Protein AF-A0A6L6QLQ3-F1 (afdb_monomer)

Sequence (84 aa):
MAFGVLLTDEGVAELGATLKDYLSDGPAGKFLPCKEASPDRSFFHLVSEARNADGAMVEVELYIPNRYIKLVMSGLERKHIGFL

Secondary structure (DSSP, 8-state):
-EEEEEEPHHHHHHHTTTTTTT-EEETTEEEEEEEEEEEETTEEEEEEEEE-TTS-EEEEEEEEEGGGEEEEEEESSGGGSTT-

Solvent-accessible surface area (backbone atoms only — not comparable to full-atom values): 4736 Å² total; per-residue (Å²): 98,28,29,41,38,32,42,26,74,67,31,44,72,75,40,38,82,82,42,50,79,51,52,45,85,29,95,83,43,50,24,35,65,23,67,40,75,45,85,48,92,70,24,31,39,32,34,31,64,32,66,48,98,87,67,46,82,40,80,44,84,42,75,44,52,49,90,27,55,63,47,79,45,71,27,80,46,62,91,67,34,93,47,109

Structure (mmCIF, N/CA/C/O backbone):
data_AF-A0A6L6QLQ3-F1
#
_entry.id   AF-A0A6L6QLQ3-F1
#
loop_
_atom_site.group_PDB
_atom_site.id
_atom_site.type_symbol
_atom_site.label_atom_id
_atom_site.label_alt_id
_atom_site.label_comp_id
_atom_site.label_asym_id
_atom_site.label_entity_id
_atom_site.label_seq_id
_atom_site.pdbx_PDB_ins_code
_atom_site.Cartn_x
_atom_site.Cartn_y
_atom_site.Cartn_z
_atom_site.occupancy
_atom_site.B_iso_or_equiv
_atom_site.auth_seq_id
_atom_site.auth_comp_id
_atom_site.auth_asym_id
_atom_site.auth_atom_id
_atom_site.pdbx_PDB_model_num
ATOM 1 N N . MET A 1 1 ? -4.463 16.997 3.261 1.00 84.56 1 MET A N 1
ATOM 2 C CA . MET A 1 1 ? -4.480 16.218 2.006 1.00 84.56 1 MET A CA 1
ATOM 3 C C . MET A 1 1 ? -4.269 14.767 2.385 1.00 84.56 1 MET A C 1
ATOM 5 O O . MET A 1 1 ? -3.511 14.517 3.310 1.00 84.56 1 MET A O 1
ATOM 9 N N . ALA A 1 2 ? -5.003 13.850 1.772 1.00 91.81 2 ALA A N 1
ATOM 10 C CA . ALA A 1 2 ? -4.895 12.419 2.019 1.00 91.81 2 ALA A CA 1
ATOM 11 C C . ALA A 1 2 ? -4.345 11.734 0.774 1.00 91.81 2 ALA A C 1
ATOM 13 O O . ALA A 1 2 ? -4.622 12.180 -0.341 1.00 91.81 2 ALA A O 1
ATOM 14 N N . PHE A 1 3 ? -3.611 10.648 0.979 1.00 96.06 3 PHE A N 1
ATOM 15 C CA . PHE A 1 3 ? -3.076 9.816 -0.085 1.00 96.06 3 PHE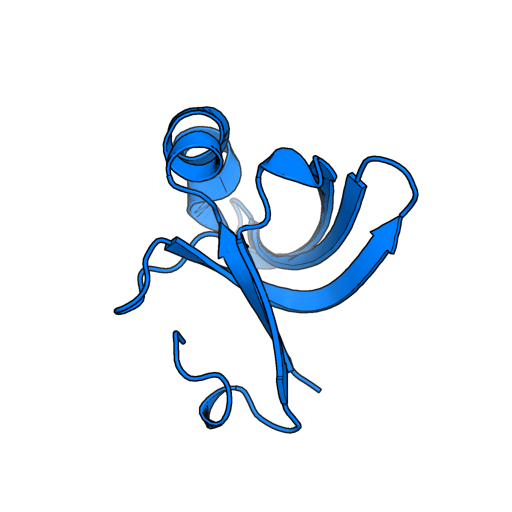 A CA 1
ATOM 16 C C . PHE A 1 3 ? 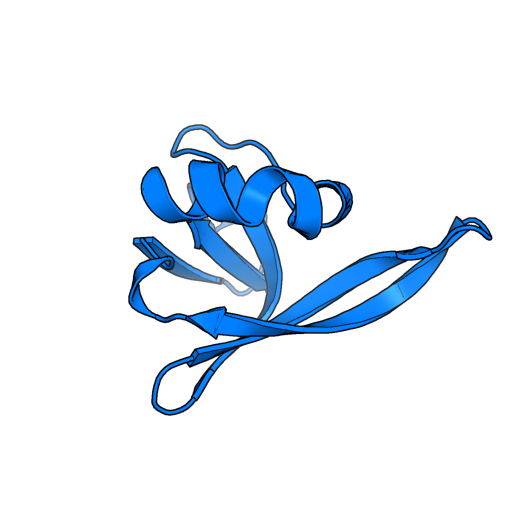-3.545 8.376 0.103 1.00 96.06 3 PHE A C 1
ATOM 18 O O . PHE A 1 3 ? -3.721 7.900 1.224 1.00 96.06 3 PHE A O 1
ATOM 25 N N . GLY A 1 4 ? -3.751 7.692 -1.011 1.00 95.88 4 GLY A N 1
ATOM 26 C CA . GLY A 1 4 ? -3.944 6.257 -1.080 1.00 95.88 4 GLY A CA 1
ATOM 27 C C . GLY A 1 4 ? -2.913 5.694 -2.039 1.00 95.88 4 GLY A C 1
ATOM 28 O O . GLY A 1 4 ? -2.691 6.256 -3.116 1.00 95.88 4 GLY A O 1
ATOM 29 N N . VAL A 1 5 ? -2.282 4.598 -1.646 1.00 97.19 5 VAL A N 1
ATOM 30 C CA . VAL A 1 5 ? -1.229 3.951 -2.426 1.00 97.19 5 VAL A CA 1
ATOM 31 C C . VAL A 1 5 ? -1.619 2.502 -2.629 1.00 97.19 5 VAL A C 1
ATOM 33 O O . VAL A 1 5 ? -1.541 1.693 -1.709 1.00 97.19 5 VAL A O 1
ATOM 36 N N . LEU A 1 6 ? -2.091 2.185 -3.826 1.00 97.56 6 LEU A N 1
ATOM 37 C CA . LEU A 1 6 ? -2.520 0.846 -4.198 1.00 97.56 6 LEU A CA 1
ATOM 38 C C . LEU A 1 6 ? -1.301 0.011 -4.590 1.00 97.56 6 LEU A C 1
ATOM 40 O O . LEU A 1 6 ? -0.498 0.442 -5.424 1.00 97.56 6 LEU A O 1
ATOM 44 N N . LEU A 1 7 ? -1.179 -1.187 -4.020 1.00 97.88 7 LEU A N 1
ATOM 45 C CA . LEU A 1 7 ? -0.095 -2.105 -4.354 1.00 97.88 7 LEU A CA 1
ATOM 46 C C . LEU A 1 7 ? -0.432 -2.959 -5.583 1.00 97.88 7 LEU A C 1
ATOM 48 O O . LEU A 1 7 ? -1.598 -3.219 -5.893 1.00 97.88 7 LEU A O 1
ATOM 52 N N . THR A 1 8 ? 0.603 -3.391 -6.302 1.00 98.31 8 THR A N 1
ATOM 53 C CA . THR A 1 8 ? 0.479 -4.450 -7.313 1.00 98.31 8 THR A CA 1
ATOM 54 C C . THR A 1 8 ? 0.238 -5.797 -6.634 1.00 98.31 8 THR A C 1
ATOM 56 O O . THR A 1 8 ? 0.553 -5.967 -5.456 1.00 98.31 8 THR A O 1
ATOM 59 N N . ASP A 1 9 ? -0.275 -6.781 -7.373 1.00 97.88 9 ASP A N 1
ATOM 60 C CA . ASP A 1 9 ? -0.498 -8.128 -6.825 1.00 97.88 9 ASP A CA 1
ATOM 61 C C . ASP A 1 9 ? 0.824 -8.767 -6.356 1.00 97.88 9 ASP A C 1
ATOM 63 O O . ASP A 1 9 ? 0.875 -9.405 -5.307 1.00 97.88 9 ASP A O 1
ATOM 67 N N . GLU A 1 10 ? 1.917 -8.514 -7.083 1.00 98.25 10 GLU A N 1
ATOM 68 C CA . GLU A 1 10 ? 3.284 -8.893 -6.702 1.00 98.25 10 GLU A CA 1
ATOM 69 C C . GLU A 1 10 ? 3.723 -8.201 -5.400 1.00 98.25 10 GLU A C 1
ATOM 71 O O . GLU A 1 10 ? 4.229 -8.853 -4.489 1.00 98.25 10 GLU A O 1
ATOM 76 N N . GLY A 1 11 ? 3.459 -6.896 -5.262 1.00 98.00 11 GLY A N 1
ATOM 77 C CA . GLY A 1 11 ? 3.746 -6.148 -4.038 1.00 98.00 11 GLY A CA 1
ATOM 78 C C . GLY A 1 11 ? 2.971 -6.669 -2.832 1.00 98.00 11 GLY A C 1
ATOM 79 O O . GLY A 1 11 ? 3.528 -6.785 -1.743 1.00 98.00 11 GLY A O 1
ATOM 80 N N . VAL A 1 12 ? 1.705 -7.047 -3.022 1.00 97.94 12 VAL A N 1
ATOM 81 C CA . VAL A 1 12 ? 0.902 -7.687 -1.973 1.00 97.94 12 VAL A CA 1
ATOM 82 C C . VAL A 1 12 ? 1.470 -9.054 -1.600 1.00 97.94 12 VAL A C 1
ATOM 84 O O . VAL A 1 12 ? 1.578 -9.354 -0.411 1.00 97.94 12 VAL A O 1
ATOM 87 N N . ALA A 1 13 ? 1.848 -9.871 -2.583 1.00 97.94 13 ALA A N 1
ATOM 88 C CA . ALA A 1 13 ? 2.396 -11.201 -2.343 1.00 97.94 13 ALA A CA 1
ATOM 89 C C . ALA A 1 13 ? 3.736 -11.157 -1.590 1.00 97.94 13 ALA A C 1
ATOM 91 O O . ALA A 1 13 ? 3.944 -11.945 -0.670 1.00 97.94 13 ALA A O 1
ATOM 92 N N . GLU A 1 14 ? 4.628 -10.231 -1.949 1.00 98.00 14 GLU A N 1
ATOM 93 C CA . GLU A 1 14 ? 5.968 -10.143 -1.359 1.00 98.00 14 GLU A CA 1
ATOM 94 C C . GLU A 1 14 ? 6.003 -9.336 -0.048 1.00 98.00 14 GLU A C 1
ATOM 96 O O . GLU A 1 14 ? 6.724 -9.702 0.880 1.00 98.00 14 GLU A O 1
ATOM 101 N N . LEU A 1 15 ? 5.232 -8.246 0.058 1.00 97.19 15 LEU A N 1
ATOM 102 C CA . LEU A 1 15 ? 5.311 -7.302 1.185 1.00 97.19 15 LEU A CA 1
ATOM 103 C C . LEU A 1 15 ? 4.121 -7.375 2.146 1.00 97.19 15 LEU A C 1
AT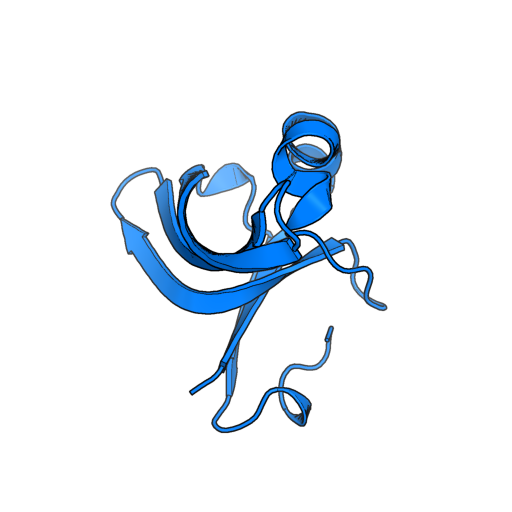OM 105 O O . LEU A 1 15 ? 4.187 -6.810 3.239 1.00 97.19 15 LEU A O 1
ATOM 109 N N . GLY A 1 16 ? 3.034 -8.057 1.777 1.00 95.19 16 GLY A N 1
ATOM 110 C CA . GLY A 1 16 ? 1.765 -8.009 2.506 1.00 95.19 16 GLY A CA 1
ATOM 111 C C . GLY A 1 16 ? 1.860 -8.436 3.970 1.00 95.19 16 GLY A C 1
ATOM 112 O O . GLY A 1 16 ? 1.226 -7.827 4.827 1.00 95.19 16 GLY A O 1
ATOM 113 N N . ALA A 1 17 ? 2.691 -9.435 4.279 1.00 95.25 17 ALA A N 1
ATOM 114 C CA . ALA A 1 17 ? 2.905 -9.881 5.655 1.00 95.25 17 ALA A CA 1
ATOM 115 C C . ALA A 1 17 ? 3.636 -8.825 6.504 1.00 95.25 17 ALA A C 1
ATOM 117 O O . ALA A 1 17 ? 3.275 -8.606 7.660 1.00 95.25 17 ALA A O 1
ATOM 118 N N . THR A 1 18 ? 4.629 -8.150 5.921 1.00 93.75 18 THR A N 1
ATOM 119 C CA . THR A 1 18 ? 5.417 -7.095 6.577 1.00 93.75 18 THR A CA 1
ATOM 120 C C . THR A 1 18 ? 4.605 -5.815 6.754 1.00 93.75 18 THR A C 1
ATOM 122 O O . THR A 1 18 ? 4.733 -5.136 7.767 1.00 93.75 18 THR A O 1
ATOM 125 N N . LEU A 1 19 ? 3.742 -5.498 5.787 1.00 93.44 19 LEU A N 1
ATOM 126 C CA . LEU A 1 19 ? 2.928 -4.284 5.782 1.00 93.44 19 LEU A CA 1
ATOM 127 C C . LEU A 1 19 ? 1.531 -4.480 6.392 1.00 93.44 19 LEU A C 1
ATOM 129 O O . LEU A 1 19 ? 0.701 -3.580 6.298 1.00 93.44 19 LEU A O 1
ATOM 133 N N . LYS A 1 20 ? 1.249 -5.634 7.009 1.00 91.88 20 LYS A N 1
ATOM 134 C CA . LYS A 1 20 ? -0.101 -6.024 7.454 1.00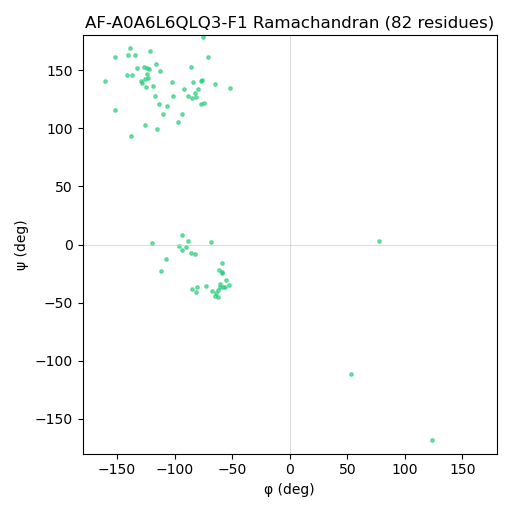 91.88 20 LYS A CA 1
ATOM 135 C C . LYS A 1 20 ? -0.794 -4.976 8.336 1.00 91.88 20 LYS A C 1
ATOM 137 O O . LYS A 1 20 ? -2.000 -4.806 8.219 1.00 91.88 20 LYS A O 1
ATOM 142 N N . ASP A 1 21 ? -0.033 -4.268 9.173 1.00 89.81 21 ASP A N 1
ATOM 143 C CA . ASP A 1 21 ? -0.560 -3.290 10.134 1.00 89.81 21 ASP A CA 1
ATOM 144 C C . ASP A 1 21 ? -0.826 -1.914 9.491 1.00 89.81 21 ASP A C 1
ATOM 146 O O . ASP A 1 21 ? -1.431 -1.038 10.107 1.00 89.81 21 ASP A O 1
ATOM 150 N N . TYR A 1 22 ? -0.396 -1.736 8.238 1.00 91.81 22 TYR A N 1
ATOM 151 C CA . TYR A 1 22 ? -0.557 -0.518 7.441 1.00 91.81 22 TYR A CA 1
ATOM 152 C C . TYR A 1 22 ? -1.517 -0.720 6.262 1.00 91.81 22 TYR A C 1
ATOM 154 O O . TYR A 1 22 ? -2.071 0.246 5.738 1.00 91.81 22 TYR A O 1
ATOM 162 N N . LEU A 1 23 ? -1.701 -1.965 5.815 1.00 93.44 23 LEU A N 1
ATOM 163 C CA . LEU A 1 23 ? -2.555 -2.285 4.680 1.00 93.44 23 LEU A CA 1
ATOM 164 C C . LEU A 1 23 ? -4.032 -2.226 5.051 1.00 93.44 23 LEU A C 1
ATOM 166 O O . LEU A 1 23 ? -4.470 -2.676 6.105 1.00 93.44 23 LEU A O 1
ATOM 170 N N . SER A 1 24 ? -4.811 -1.712 4.114 1.00 93.31 24 SER A N 1
ATOM 171 C CA . SER A 1 24 ? -6.266 -1.737 4.127 1.00 93.31 24 SER A CA 1
ATOM 172 C C . SER A 1 24 ? -6.772 -2.432 2.865 1.00 93.31 24 SER A C 1
ATOM 174 O O . SER A 1 24 ? -6.106 -2.435 1.827 1.00 93.31 24 SER A O 1
ATOM 176 N N . ASP A 1 25 ? -7.940 -3.058 2.969 1.00 93.19 25 ASP A N 1
ATOM 177 C CA . ASP A 1 25 ? -8.615 -3.709 1.849 1.00 93.19 25 ASP A CA 1
ATOM 178 C C . ASP A 1 25 ? -9.583 -2.733 1.175 1.00 93.19 25 ASP A C 1
ATOM 180 O O . ASP A 1 25 ? -10.364 -2.062 1.848 1.00 93.19 25 ASP A O 1
ATOM 184 N N . GLY A 1 26 ? -9.541 -2.676 -0.155 1.00 90.00 26 GLY A N 1
ATOM 185 C CA . GLY A 1 26 ? -10.436 -1.868 -0.976 1.00 90.00 26 GLY A CA 1
ATOM 186 C C . GLY A 1 26 ? -10.893 -2.616 -2.229 1.00 90.00 26 GLY A C 1
ATOM 187 O O . GLY A 1 26 ? -10.335 -3.661 -2.576 1.00 90.00 26 GLY A O 1
ATOM 188 N N . PRO A 1 27 ? -11.887 -2.088 -2.963 1.00 89.31 27 PRO A N 1
ATOM 189 C CA . PRO A 1 27 ? -12.453 -2.751 -4.142 1.00 89.31 27 PRO A CA 1
ATOM 190 C C . PRO A 1 27 ? -11.436 -2.973 -5.275 1.00 89.31 27 PRO A C 1
ATOM 192 O O . PRO A 1 27 ? -11.635 -3.852 -6.109 1.00 89.31 27 PRO A O 1
ATOM 195 N N . ALA A 1 28 ? -10.344 -2.199 -5.310 1.00 91.44 28 ALA A N 1
ATOM 196 C CA . ALA A 1 28 ? -9.282 -2.314 -6.312 1.00 91.44 28 ALA A CA 1
ATOM 197 C C . ALA A 1 28 ? -8.071 -3.160 -5.859 1.00 91.44 28 ALA A C 1
ATOM 199 O O . ALA A 1 28 ? -7.125 -3.321 -6.636 1.00 91.44 28 ALA A O 1
ATOM 200 N N . GLY A 1 29 ? -8.084 -3.678 -4.625 1.00 94.69 29 GLY A N 1
ATOM 201 C CA . GLY A 1 29 ? -6.982 -4.422 -4.009 1.00 94.69 29 GLY A CA 1
ATOM 202 C C . GLY A 1 29 ? -6.521 -3.817 -2.680 1.00 94.69 29 GLY A C 1
ATOM 203 O O . GLY A 1 29 ? -7.183 -2.945 -2.114 1.00 94.69 29 GLY A O 1
ATOM 204 N N . LYS A 1 30 ? -5.374 -4.288 -2.175 1.00 96.50 30 LYS A N 1
ATOM 205 C CA . LYS A 1 30 ? -4.791 -3.775 -0.928 1.00 96.50 30 LYS A CA 1
ATOM 206 C C . LYS A 1 30 ? -4.049 -2.466 -1.159 1.00 96.50 30 LYS A C 1
ATOM 208 O O . LYS A 1 30 ? -3.237 -2.354 -2.081 1.00 96.50 30 LYS A O 1
ATOM 213 N N . PHE A 1 31 ? -4.289 -1.499 -0.288 1.00 96.25 31 PHE A N 1
ATOM 214 C CA . PHE A 1 31 ? -3.693 -0.172 -0.371 1.00 96.25 31 PHE A CA 1
ATOM 215 C C . PHE A 1 31 ? -3.168 0.298 0.990 1.00 96.25 31 PHE A C 1
ATOM 217 O O . PHE A 1 31 ? -3.553 -0.224 2.035 1.00 96.25 31 PHE A O 1
ATOM 224 N N . LEU A 1 32 ? -2.312 1.318 0.970 1.00 95.38 32 LEU A N 1
ATOM 225 C CA . LEU A 1 32 ? -1.827 2.035 2.149 1.00 95.38 32 LEU A CA 1
ATOM 226 C C . LEU A 1 32 ? -2.495 3.421 2.204 1.00 95.38 32 LEU A C 1
ATOM 228 O O . LEU A 1 32 ? -2.344 4.200 1.255 1.00 95.38 32 LEU A O 1
ATOM 232 N N . PRO A 1 33 ? -3.255 3.748 3.262 1.00 94.31 33 PRO A N 1
ATOM 233 C CA . PRO A 1 33 ? -3.691 5.112 3.516 1.00 94.31 33 PRO A CA 1
ATOM 234 C C . PRO A 1 33 ? -2.525 5.917 4.101 1.00 94.31 33 PRO A C 1
ATOM 236 O O . PRO A 1 33 ? -2.004 5.589 5.163 1.00 94.31 33 PRO A O 1
ATOM 239 N N . CYS A 1 34 ? -2.131 6.999 3.435 1.00 94.44 34 CYS A N 1
ATOM 240 C CA . CYS A 1 34 ? -0.947 7.771 3.809 1.00 94.44 34 CYS A CA 1
ATOM 241 C C . CYS A 1 34 ? -1.277 9.250 4.055 1.00 94.44 34 CYS A C 1
ATOM 243 O O . CYS A 1 34 ? -2.218 9.818 3.485 1.00 94.44 34 CYS A O 1
ATOM 245 N N . LYS A 1 35 ? -0.472 9.878 4.915 1.00 93.94 35 LYS A N 1
ATOM 246 C CA . LYS A 1 35 ? -0.436 11.332 5.120 1.00 93.94 35 LYS A CA 1
ATOM 247 C C . LYS A 1 35 ? 0.380 12.026 4.037 1.00 93.94 35 LYS A C 1
ATOM 249 O O . LYS A 1 35 ? -0.012 13.093 3.574 1.00 93.94 35 LYS A O 1
ATOM 254 N N . GLU A 1 36 ? 1.456 11.379 3.605 1.00 95.75 36 GLU A N 1
ATOM 255 C CA . GLU A 1 36 ? 2.337 11.843 2.539 1.00 95.75 36 GLU A CA 1
ATOM 256 C C . GLU A 1 36 ? 2.696 10.680 1.621 1.00 95.75 36 GLU A C 1
ATOM 258 O O . GLU A 1 36 ? 2.803 9.536 2.070 1.00 95.75 36 GLU A O 1
ATOM 263 N N . ALA A 1 37 ? 2.857 10.973 0.333 1.00 96.38 37 ALA A N 1
ATOM 264 C CA . ALA A 1 37 ? 3.278 10.000 -0.659 1.00 96.38 37 ALA A CA 1
ATOM 265 C C . ALA A 1 37 ? 4.014 10.723 -1.798 1.00 96.38 37 ALA A C 1
ATOM 267 O O . ALA A 1 37 ? 3.410 11.526 -2.515 1.00 96.38 37 ALA A O 1
ATOM 268 N N . SER A 1 38 ? 5.303 10.436 -1.980 1.00 96.56 38 SER A N 1
ATOM 269 C CA . SER A 1 38 ? 6.125 11.032 -3.036 1.00 96.56 38 SER A CA 1
ATOM 270 C C . SER A 1 38 ? 7.107 10.029 -3.663 1.00 96.56 38 SER A C 1
ATOM 272 O O . SER A 1 38 ? 7.627 9.148 -2.978 1.00 96.56 38 SER A O 1
ATOM 274 N N . PRO A 1 39 ? 7.400 10.142 -4.972 1.00 95.00 39 PRO A N 1
ATOM 275 C CA . PRO A 1 39 ? 8.474 9.368 -5.586 1.00 95.00 39 PRO A CA 1
ATOM 276 C C . PRO A 1 39 ? 9.846 9.758 -5.010 1.00 95.00 39 PRO A C 1
ATOM 278 O O . PRO A 1 39 ? 10.149 10.946 -4.903 1.00 95.00 39 PRO A O 1
ATOM 281 N N . ASP A 1 40 ? 10.703 8.771 -4.741 1.00 96.00 40 ASP A N 1
ATOM 282 C CA . ASP A 1 40 ? 12.111 8.946 -4.365 1.00 96.00 40 ASP A CA 1
ATOM 283 C C . ASP A 1 40 ? 13.014 7.925 -5.083 1.00 96.00 40 ASP A C 1
ATOM 285 O O . ASP A 1 40 ? 13.251 6.799 -4.633 1.00 96.00 40 ASP A O 1
ATOM 289 N N . ARG A 1 41 ? 13.556 8.334 -6.236 1.00 94.75 41 ARG A N 1
ATOM 290 C CA . ARG A 1 41 ? 14.453 7.516 -7.071 1.00 94.75 41 ARG A CA 1
ATOM 291 C C . ARG A 1 41 ? 13.836 6.147 -7.393 1.00 94.75 41 ARG A C 1
ATOM 293 O O . ARG A 1 41 ? 12.891 6.081 -8.172 1.00 94.75 41 ARG A O 1
ATOM 300 N N . SER A 1 42 ? 14.388 5.063 -6.841 1.00 96.88 42 SER A N 1
ATOM 301 C CA . SER A 1 42 ? 13.936 3.678 -7.056 1.00 96.88 42 SER A CA 1
ATOM 302 C C . SER A 1 42 ? 12.800 3.256 -6.119 1.00 96.88 42 SER A C 1
ATOM 304 O O . SER A 1 42 ? 12.242 2.166 -6.275 1.00 96.88 42 SER A O 1
ATOM 306 N N . PHE A 1 43 ? 12.467 4.106 -5.154 1.00 97.88 43 PHE A N 1
ATOM 307 C CA . PHE A 1 43 ? 11.462 3.880 -4.133 1.00 97.88 43 PHE A CA 1
ATOM 308 C C . PHE A 1 43 ? 10.380 4.954 -4.198 1.00 97.88 43 PHE A C 1
ATOM 310 O O . PHE A 1 43 ? 10.523 5.997 -4.835 1.00 97.88 43 PHE A O 1
ATOM 317 N N . PHE A 1 44 ? 9.291 4.680 -3.505 1.00 97.56 44 PHE A N 1
ATOM 318 C CA . PHE A 1 44 ? 8.247 5.625 -3.193 1.00 97.56 44 PHE A CA 1
ATOM 319 C C . PHE A 1 44 ? 8.273 5.833 -1.684 1.00 97.56 44 PHE A C 1
ATOM 321 O O . PHE A 1 44 ? 8.164 4.866 -0.924 1.00 97.56 44 PHE A O 1
ATOM 328 N N . HIS A 1 45 ? 8.471 7.078 -1.272 1.00 98.00 45 HIS A N 1
ATOM 329 C CA . HIS A 1 45 ? 8.476 7.471 0.124 1.00 98.00 45 HIS A CA 1
ATOM 330 C C . HIS A 1 45 ? 7.042 7.734 0.584 1.00 98.00 45 HIS A C 1
ATOM 332 O O . HIS A 1 45 ? 6.309 8.505 -0.043 1.00 98.00 45 HIS A O 1
ATOM 338 N N . LEU A 1 46 ? 6.637 7.077 1.668 1.00 97.19 46 LEU A N 1
ATOM 339 C CA . LEU A 1 46 ? 5.303 7.166 2.249 1.00 97.19 46 LEU A CA 1
ATOM 340 C C . LEU A 1 46 ? 5.397 7.466 3.737 1.00 97.19 46 LEU A C 1
ATOM 342 O O . LEU A 1 46 ? 6.190 6.845 4.439 1.00 97.19 46 LEU A O 1
ATOM 346 N N . VAL A 1 47 ? 4.500 8.318 4.226 1.00 96.50 47 VAL A N 1
ATOM 347 C CA . VAL A 1 47 ? 4.278 8.497 5.665 1.00 96.50 47 VAL A CA 1
ATOM 348 C C . VAL A 1 47 ? 2.909 7.926 6.011 1.00 96.50 47 VAL A C 1
ATOM 350 O O . VAL A 1 47 ? 1.878 8.446 5.570 1.00 96.50 47 VAL A O 1
ATOM 353 N N . SER A 1 48 ? 2.896 6.837 6.778 1.00 93.38 48 SER A N 1
ATOM 354 C CA . SER A 1 48 ? 1.680 6.155 7.232 1.00 93.38 48 SER A CA 1
ATOM 355 C C . SER A 1 48 ? 1.568 6.211 8.747 1.00 93.38 48 SER A C 1
ATOM 357 O O . SER A 1 48 ? 2.566 6.311 9.455 1.00 93.38 48 SER A O 1
ATOM 359 N N . GLU A 1 49 ? 0.348 6.099 9.255 1.00 90.88 49 GLU A N 1
ATOM 360 C CA . GLU A 1 49 ? 0.110 5.908 10.682 1.00 90.88 49 GLU A CA 1
ATOM 361 C C . GLU A 1 49 ? -0.225 4.445 10.960 1.00 90.88 49 GLU A C 1
ATOM 363 O O . GLU A 1 49 ? -0.986 3.834 10.209 1.00 90.88 49 GLU A O 1
ATOM 368 N N . ALA A 1 50 ? 0.295 3.899 12.055 1.00 86.19 50 ALA A N 1
ATOM 369 C CA . ALA A 1 50 ? -0.156 2.624 12.603 1.00 86.19 50 ALA A CA 1
ATOM 370 C C . ALA A 1 50 ? -0.206 2.673 14.124 1.00 86.19 50 ALA A C 1
ATOM 372 O O . ALA A 1 50 ? 0.391 3.540 14.764 1.00 86.19 50 ALA A O 1
ATOM 373 N N . ARG A 1 51 ? -0.918 1.712 14.709 1.00 84.81 51 ARG A N 1
ATOM 374 C CA . ARG A 1 51 ? -0.841 1.475 16.148 1.00 84.81 51 ARG A CA 1
ATOM 375 C C . ARG A 1 51 ? 0.394 0.647 16.454 1.00 84.81 51 ARG A C 1
ATOM 377 O O . ARG A 1 51 ? 0.574 -0.425 15.883 1.00 84.81 51 ARG A O 1
ATOM 384 N N . ASN A 1 52 ? 1.222 1.137 17.367 1.00 82.44 52 ASN A N 1
ATOM 385 C CA . ASN A 1 52 ? 2.307 0.345 17.929 1.00 82.44 52 ASN A CA 1
ATOM 386 C C . ASN A 1 52 ? 1.768 -0.691 18.942 1.00 82.44 52 ASN A C 1
ATOM 388 O O . ASN A 1 52 ? 0.567 -0.751 19.217 1.00 82.44 52 ASN A O 1
ATOM 392 N N . ALA A 1 53 ? 2.664 -1.500 19.517 1.00 84.00 5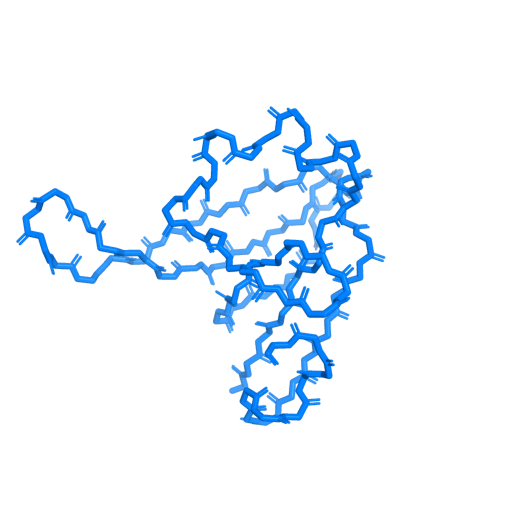3 ALA A N 1
ATOM 393 C CA . ALA A 1 53 ? 2.312 -2.541 20.490 1.00 84.00 53 ALA A CA 1
ATOM 394 C C . ALA A 1 53 ? 1.603 -2.005 21.752 1.00 84.00 53 ALA A C 1
ATOM 396 O O . ALA A 1 53 ? 0.827 -2.731 22.368 1.00 84.00 53 ALA A O 1
ATOM 397 N N . ASP A 1 54 ? 1.814 -0.732 22.092 1.00 86.75 54 ASP A N 1
ATOM 398 C CA . ASP A 1 54 ? 1.202 -0.061 23.244 1.00 86.75 54 ASP A CA 1
ATOM 399 C C . ASP A 1 54 ? -0.157 0.583 22.902 1.00 86.75 54 ASP A C 1
ATOM 401 O O . ASP A 1 54 ? -0.775 1.249 23.733 1.00 86.75 54 ASP A O 1
ATOM 405 N N . GLY A 1 55 ? -0.634 0.415 21.662 1.00 84.75 55 GLY A N 1
ATOM 406 C CA . GLY A 1 55 ? -1.882 0.995 21.166 1.00 84.75 55 GLY A CA 1
ATOM 407 C C . GLY A 1 55 ? -1.793 2.484 20.815 1.00 84.75 55 GLY A C 1
ATOM 408 O O . GLY A 1 55 ? -2.803 3.073 20.420 1.00 84.75 55 GLY A O 1
ATOM 409 N N . ALA A 1 56 ? -0.609 3.091 20.918 1.00 87.56 56 ALA A N 1
ATOM 410 C CA . ALA A 1 56 ? -0.377 4.472 20.525 1.00 87.56 56 ALA A CA 1
ATOM 411 C C . ALA A 1 56 ? -0.277 4.591 19.000 1.00 87.56 56 ALA A C 1
ATOM 413 O O . ALA A 1 56 ? 0.313 3.741 18.331 1.00 87.56 56 ALA A O 1
ATOM 414 N N . MET A 1 57 ? -0.845 5.666 18.452 1.00 87.88 57 MET A N 1
ATOM 415 C CA . MET A 1 57 ? -0.679 6.005 17.040 1.00 87.88 57 MET A CA 1
ATOM 416 C C . MET A 1 57 ? 0.726 6.560 16.822 1.00 87.88 57 MET A C 1
ATOM 418 O O . MET A 1 57 ? 1.098 7.556 17.441 1.00 87.88 57 MET A O 1
ATOM 422 N N . VAL A 1 58 ? 1.486 5.915 15.943 1.00 90.44 58 VAL A N 1
ATOM 423 C CA . VAL A 1 58 ? 2.829 6.336 15.548 1.00 90.44 58 VAL A CA 1
ATOM 424 C C . VAL A 1 58 ? 2.889 6.531 14.040 1.00 90.44 58 VAL A C 1
ATOM 426 O O . VAL A 1 58 ? 2.261 5.789 13.280 1.00 90.44 58 VAL A O 1
ATOM 429 N N . GLU A 1 59 ? 3.644 7.538 13.616 1.00 93.00 59 GLU A N 1
ATOM 430 C CA . GLU A 1 59 ? 3.989 7.733 12.212 1.00 93.00 59 GLU A CA 1
ATOM 431 C C . GLU A 1 59 ? 5.200 6.874 11.854 1.00 93.00 59 GLU A C 1
ATOM 433 O O . GLU A 1 59 ? 6.142 6.742 12.639 1.00 93.00 59 GLU A O 1
ATOM 438 N N . VAL A 1 60 ? 5.160 6.283 10.665 1.00 93.38 60 VAL A N 1
ATOM 439 C CA . VAL A 1 60 ? 6.269 5.525 10.095 1.00 93.38 60 VAL A CA 1
ATOM 440 C C . VAL A 1 60 ? 6.574 6.034 8.693 1.00 93.38 60 VAL A C 1
ATOM 442 O O . VAL A 1 60 ? 5.664 6.287 7.898 1.00 93.38 60 VAL A O 1
ATOM 445 N N . GLU A 1 61 ? 7.863 6.140 8.394 1.00 95.69 61 GLU A N 1
ATOM 446 C CA . GLU A 1 61 ? 8.362 6.342 7.03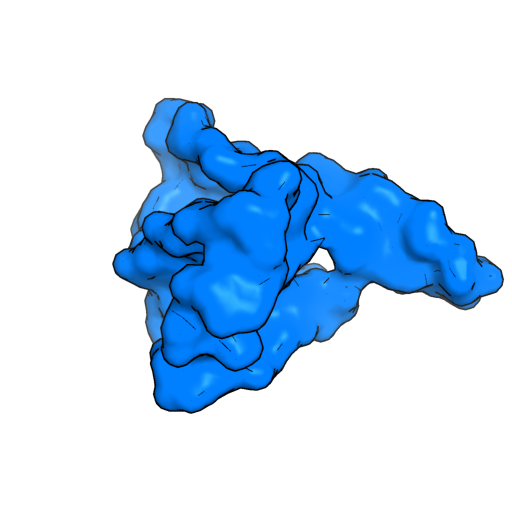9 1.00 95.69 61 GLU A CA 1
ATOM 447 C C . GLU A 1 61 ? 8.578 4.984 6.367 1.00 95.69 61 GLU A C 1
ATOM 449 O O . GLU A 1 61 ? 9.253 4.100 6.903 1.00 95.69 61 GLU A O 1
ATOM 454 N N . LEU A 1 62 ? 8.003 4.809 5.181 1.00 95.81 62 LEU A N 1
ATOM 455 C CA . LEU A 1 62 ? 8.140 3.605 4.368 1.00 95.81 62 LEU A CA 1
ATOM 456 C C . LEU A 1 62 ? 8.787 3.970 3.035 1.00 95.81 62 LEU A C 1
ATOM 458 O O . LEU A 1 62 ? 8.382 4.928 2.380 1.00 95.81 62 LEU A O 1
ATOM 462 N N . TYR A 1 63 ? 9.738 3.147 2.602 1.00 97.44 63 TYR A N 1
ATOM 463 C CA . TYR A 1 63 ? 10.349 3.225 1.277 1.00 97.44 63 TYR A CA 1
ATOM 464 C C . TYR A 1 63 ? 9.991 1.954 0.516 1.00 97.44 63 TYR A C 1
ATOM 466 O O . TYR A 1 63 ? 10.588 0.897 0.723 1.00 97.44 63 TYR A O 1
ATOM 474 N N . ILE A 1 64 ? 8.983 2.040 -0.352 1.00 97.50 64 ILE A N 1
ATOM 475 C CA . ILE A 1 64 ? 8.490 0.886 -1.114 1.00 97.50 64 ILE A CA 1
ATOM 476 C C . ILE A 1 64 ? 9.047 0.951 -2.537 1.00 97.50 64 ILE A C 1
ATOM 478 O O . ILE A 1 64 ? 8.890 1.982 -3.185 1.00 97.50 64 ILE A O 1
ATOM 482 N N . PRO A 1 65 ? 9.684 -0.110 -3.066 1.00 98.06 65 PRO A N 1
ATOM 483 C CA . PRO A 1 65 ? 10.149 -0.120 -4.449 1.00 98.06 65 PRO A CA 1
ATOM 484 C C . PRO A 1 65 ? 9.043 0.251 -5.438 1.00 98.06 65 PRO A C 1
ATOM 486 O O . PRO A 1 65 ? 7.946 -0.305 -5.382 1.00 98.06 65 PRO A O 1
ATOM 489 N N . ASN A 1 66 ? 9.354 1.128 -6.397 1.00 96.88 66 ASN A N 1
ATOM 490 C CA . ASN A 1 66 ? 8.363 1.640 -7.353 1.00 96.88 66 ASN A CA 1
A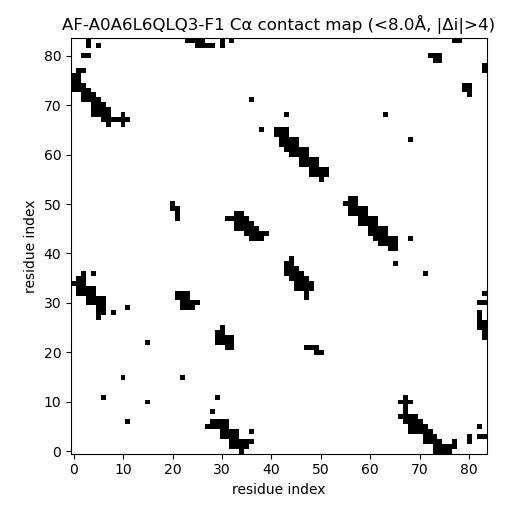TOM 491 C C . ASN A 1 66 ? 7.624 0.527 -8.115 1.00 96.88 66 ASN A C 1
ATOM 493 O O . ASN A 1 66 ? 6.450 0.689 -8.432 1.00 96.88 66 ASN A O 1
ATOM 497 N N . ARG A 1 67 ? 8.274 -0.628 -8.355 1.00 97.69 67 ARG A N 1
ATOM 498 C CA . ARG A 1 67 ? 7.666 -1.794 -9.031 1.00 97.69 67 ARG A CA 1
ATOM 499 C C . ARG A 1 67 ? 6.425 -2.351 -8.327 1.00 97.69 67 ARG A C 1
ATOM 501 O O . ARG A 1 67 ? 5.601 -2.996 -8.965 1.00 97.69 67 ARG A O 1
ATOM 508 N N . TYR A 1 68 ? 6.289 -2.108 -7.026 1.00 98.25 68 TYR A N 1
ATOM 509 C CA . TYR A 1 68 ? 5.167 -2.600 -6.232 1.00 98.25 68 TYR A CA 1
ATOM 510 C C . TYR A 1 68 ? 4.020 -1.600 -6.113 1.00 98.25 68 TYR A C 1
ATOM 512 O O . TYR A 1 68 ? 2.985 -1.929 -5.537 1.00 98.25 68 TYR A O 1
ATOM 520 N N . ILE A 1 69 ? 4.183 -0.387 -6.642 1.00 97.44 69 ILE A N 1
ATOM 521 C CA . ILE A 1 69 ? 3.167 0.660 -6.596 1.00 97.44 69 ILE A CA 1
ATOM 522 C C . ILE A 1 69 ? 2.343 0.593 -7.879 1.00 97.44 69 ILE A C 1
ATOM 524 O O . ILE A 1 69 ? 2.835 0.877 -8.968 1.00 97.44 69 ILE A O 1
ATOM 528 N N . LYS A 1 70 ? 1.068 0.219 -7.753 1.00 97.38 70 LYS A N 1
ATOM 529 C CA . LYS A 1 70 ? 0.125 0.136 -8.876 1.00 97.38 70 LYS A CA 1
ATOM 530 C C . LYS A 1 70 ? -0.459 1.502 -9.219 1.00 97.38 70 LYS A C 1
ATOM 532 O O . LYS A 1 70 ? -0.639 1.818 -10.391 1.00 97.38 70 LYS A O 1
ATOM 537 N N . LEU A 1 71 ? -0.787 2.291 -8.196 1.00 96.75 71 LEU A N 1
ATOM 538 C CA . LEU A 1 71 ? -1.398 3.611 -8.338 1.00 96.75 71 LEU A CA 1
ATOM 539 C C . LEU A 1 71 ? -1.213 4.427 -7.055 1.00 96.75 71 LEU A C 1
ATOM 541 O O . LEU A 1 71 ? -1.388 3.903 -5.958 1.00 96.75 71 LEU A O 1
ATOM 545 N N . VAL A 1 72 ? -0.949 5.725 -7.199 1.00 96.50 72 VAL A N 1
ATOM 546 C CA . VAL A 1 72 ? -1.032 6.699 -6.103 1.00 96.50 72 VAL A CA 1
ATOM 547 C C . VAL A 1 72 ? -2.114 7.711 -6.441 1.00 96.50 72 VAL A C 1
ATOM 549 O O . VAL A 1 72 ? -2.115 8.286 -7.528 1.00 96.50 72 VAL A O 1
ATOM 552 N N . MET A 1 73 ? -3.043 7.922 -5.516 1.00 95.50 73 MET A N 1
ATOM 553 C CA . MET A 1 73 ? -4.100 8.925 -5.630 1.00 95.50 73 MET A CA 1
ATOM 554 C C . MET A 1 73 ? -4.070 9.837 -4.413 1.00 95.50 73 MET A C 1
ATOM 556 O O . MET A 1 73 ? -3.857 9.375 -3.293 1.00 95.50 73 MET A O 1
ATOM 560 N N . SER A 1 74 ? -4.323 11.126 -4.625 1.00 94.56 74 SER A N 1
ATOM 561 C CA . SER A 1 74 ? -4.466 12.099 -3.548 1.00 94.56 74 SER A CA 1
ATOM 562 C C . SER A 1 74 ? -5.780 12.859 -3.659 1.00 94.56 74 SER A C 1
ATOM 564 O O . SER A 1 74 ? -6.354 13.018 -4.736 1.00 94.56 74 SER A O 1
ATOM 566 N N . GLY A 1 75 ? -6.273 13.319 -2.516 1.00 92.44 75 GLY A N 1
ATOM 567 C CA . GLY A 1 75 ? -7.480 14.125 -2.428 1.00 92.44 75 GLY A CA 1
ATOM 568 C C . GLY A 1 75 ? -7.442 15.042 -1.216 1.00 92.44 75 GLY A C 1
ATOM 569 O O . GLY A 1 75 ? -6.697 14.819 -0.260 1.00 92.44 75 GLY A O 1
ATOM 570 N N . LEU A 1 76 ? -8.270 16.086 -1.226 1.00 89.88 76 LEU A N 1
ATOM 571 C CA . LEU A 1 76 ? -8.423 16.953 -0.051 1.00 89.88 76 LEU A CA 1
ATOM 572 C C . LEU A 1 76 ? -8.933 16.160 1.164 1.00 89.88 76 LEU A C 1
ATOM 574 O O . LEU A 1 76 ? -8.486 16.399 2.283 1.00 89.88 76 LEU A O 1
ATOM 578 N N . GLU A 1 77 ? -9.779 15.158 0.912 1.00 85.75 77 GLU A N 1
ATOM 579 C CA . GLU A 1 77 ? -10.347 14.237 1.896 1.00 85.75 77 GLU A CA 1
ATOM 580 C C . GLU A 1 77 ? -10.236 12.787 1.405 1.00 85.75 77 GLU A C 1
ATOM 582 O O . GLU A 1 77 ? -10.283 12.537 0.198 1.00 85.75 77 GLU A O 1
ATOM 587 N N . ARG A 1 78 ? -10.163 11.826 2.340 1.00 79.88 78 ARG A N 1
ATOM 588 C CA . ARG A 1 78 ? -10.059 10.385 2.030 1.00 79.88 78 ARG A CA 1
ATOM 589 C C . ARG A 1 78 ? -11.204 9.878 1.144 1.00 79.88 78 ARG A C 1
ATOM 591 O O . ARG A 1 78 ? -10.956 9.098 0.237 1.00 79.88 78 ARG A O 1
ATOM 598 N N . LYS A 1 79 ? -12.428 10.384 1.334 1.00 83.31 79 LYS A N 1
ATOM 599 C CA . LYS A 1 79 ? -13.627 9.973 0.573 1.00 83.31 79 LYS A CA 1
ATOM 600 C C . LYS A 1 79 ? -13.528 10.181 -0.947 1.00 83.31 79 LYS A C 1
ATOM 602 O O . LYS A 1 79 ? -14.348 9.653 -1.685 1.00 83.31 79 LYS A O 1
ATOM 607 N N . HIS A 1 80 ? -12.571 10.985 -1.414 1.00 81.06 80 HIS A N 1
ATOM 608 C CA . HIS A 1 80 ? -12.359 11.242 -2.840 1.00 81.06 80 HIS A CA 1
ATOM 609 C C . HIS A 1 80 ? -11.385 10.256 -3.500 1.00 81.06 80 HIS A C 1
ATOM 611 O O . HIS A 1 80 ? -11.146 10.346 -4.702 1.00 81.06 80 HIS A O 1
ATOM 617 N N . ILE A 1 81 ? -10.807 9.326 -2.741 1.00 85.94 81 ILE A N 1
ATOM 618 C CA . ILE A 1 81 ? -9.873 8.331 -3.260 1.00 85.94 81 ILE A CA 1
ATOM 619 C C . ILE A 1 81 ? -10.667 7.053 -3.529 1.00 85.94 81 ILE A C 1
ATOM 621 O O . ILE A 1 81 ? -11.063 6.358 -2.604 1.00 85.94 81 ILE A O 1
ATOM 625 N N . GLY A 1 82 ? -10.926 6.764 -4.806 1.00 75.38 82 GLY A N 1
ATOM 626 C CA . GLY A 1 82 ? -11.939 5.790 -5.246 1.00 75.38 82 GLY A CA 1
ATOM 627 C C . GLY A 1 82 ? -11.672 4.310 -4.941 1.00 75.38 82 GLY A C 1
ATOM 628 O O . GLY A 1 82 ? -12.463 3.468 -5.353 1.00 75.38 82 GLY A O 1
ATOM 629 N N . PHE A 1 83 ? -10.571 3.988 -4.261 1.00 74.44 83 PHE A N 1
ATOM 630 C CA .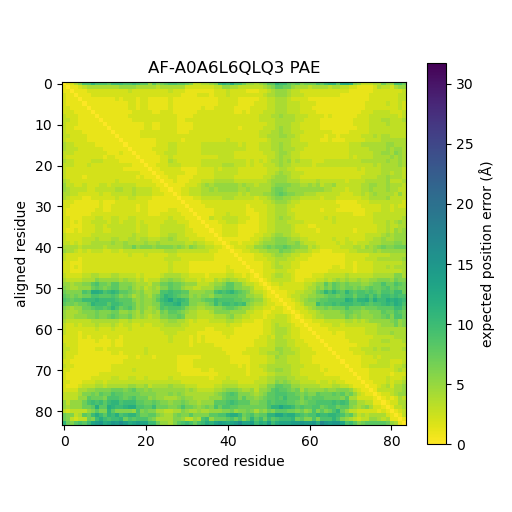 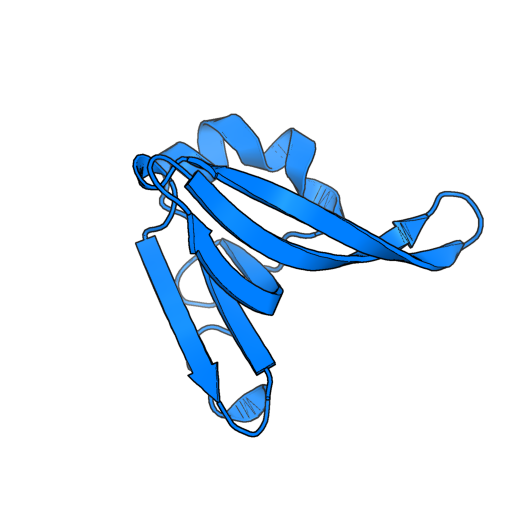PHE A 1 83 ? -10.262 2.639 -3.779 1.00 74.44 83 PHE A CA 1
ATOM 631 C C . PHE A 1 83 ? -10.121 2.548 -2.253 1.00 74.44 83 PHE A C 1
ATOM 633 O O . PHE A 1 83 ? -9.815 1.458 -1.773 1.00 74.44 83 PHE A O 1
ATOM 640 N N . LEU A 1 84 ? -10.304 3.659 -1.524 1.00 73.25 84 LEU A N 1
ATOM 641 C CA . LEU A 1 84 ? -10.403 3.669 -0.060 1.00 73.25 84 LEU A CA 1
ATOM 642 C C . LEU A 1 84 ? -11.800 3.259 0.415 1.00 73.25 84 LEU A C 1
ATOM 644 O O . LEU A 1 84 ? -12.775 3.501 -0.332 1.00 73.25 84 LEU A O 1
#

Mean predicted aligned error: 3.29 Å

Radius of gyration: 12.05 Å; Cα contacts (8 Å, |Δi|>4): 182; chains: 1; bounding box: 28×28×32 Å

Organism: NCBI:txid1776165

pLDDT: mean 92.77, std 5.83, range [73.25, 98.31]

Foldseek 3Di:
DKKKWAWDPVLCVPCVVVCVQQWDAFPVGIIGIFPDWADDVQWIWTWHWGQDPVRDIDIDIDTHGPNTTPDMDDDPDPVPPRGD

Nearest PDB structures (foldseek):
  3m1u-assembly1_B  TM=5.296E-01  e=3.395E-01  Nitratidesulfovibrio vulgaris str. Hildenborough
  1p15-assembly2_B  TM=7.112E-01  e=3.270E+00  Mus musculus
  2jjd-assembly5_E  TM=6.956E-01  e=9.870E+00  Homo sapiens
  3bcf-assembly1_A  TM=3.849E-01  e=4.813E+00  Halothermothrix orenii H 168
  6v8i-assembly1_FH  TM=3.999E-01  e=6.344E+00  Dubowvirus dv80alpha